Protein AF-A0A9D0IJC7-F1 (afdb_monomer_lite)

Foldseek 3Di:
DDPLLLVLQLVLLCVLCVVLVLNVCSVVLSCQLVVVVVVLVVVCVVLVVVVVVCVVDHPDDPVSVVSVVVSVVVSLQSQLVSQCVSSVHDSVVSSVSSVVSVVVSVVVCCVVPPPPPDD

Sequence (119 aa):
MTALDTLVMVWFSWSVLRLTRHTARYLQTLTALAGTGAVLGLAGLPLVQQAAQAQSGEGPTGTLVLGWLMLLVWGIAVQAHIYRHALSVRYGTGLLVAGLQTILVISLLETLFPPVTGT

Secondary structure (DSSP, 8-state):
--HHHHHHHHHHHHHHHHHTT-GGGHHHHHHHHHHHHHHHHHHHHHHHHHHHHHTTTSPPPHHHHHHHHHHHHHHHHHHHHHHHHHHT--HHHHHHHHHHHHHHHHHHHHHHS------

Radius of gyration: 16.36 Å; chains: 1; bounding box: 34×25×50 Å

pLDDT: mean 84.18, std 8.96, range [45.16, 94.88]

Structure (mmCIF, N/CA/C/O backbone):
data_AF-A0A9D0IJC7-F1
#
_entry.id   AF-A0A9D0IJC7-F1
#
loop_
_atom_site.group_PDB
_atom_site.id
_atom_site.type_symbol
_atom_site.label_atom_id
_atom_site.label_alt_id
_atom_site.label_comp_id
_atom_site.label_asym_id
_atom_site.label_entity_id
_atom_site.label_seq_id
_atom_site.pdbx_PDB_ins_code
_atom_site.Cartn_x
_atom_site.Cartn_y
_atom_site.Cartn_z
_atom_site.occupancy
_atom_site.B_iso_or_equiv
_atom_site.auth_seq_id
_atom_site.auth_comp_id
_atom_site.auth_asym_id
_atom_site.auth_atom_id
_atom_site.pdbx_PDB_model_num
ATOM 1 N N . MET A 1 1 ? 6.072 4.687 -4.589 1.00 60.09 1 MET A N 1
ATOM 2 C CA . MET A 1 1 ? 4.782 5.146 -4.033 1.00 60.09 1 MET A CA 1
ATOM 3 C C . MET A 1 1 ? 4.545 6.555 -4.512 1.00 60.09 1 MET A C 1
ATOM 5 O O . MET A 1 1 ? 5.388 7.413 -4.268 1.00 60.09 1 MET A O 1
ATOM 9 N N . THR A 1 2 ? 3.451 6.776 -5.225 1.00 77.06 2 THR A N 1
ATOM 10 C CA . THR A 1 2 ? 3.043 8.125 -5.618 1.00 77.06 2 THR A CA 1
ATOM 11 C C . THR A 1 2 ? 2.307 8.813 -4.458 1.00 77.06 2 THR A C 1
ATOM 13 O O . THR A 1 2 ? 1.882 8.166 -3.492 1.00 77.06 2 THR A O 1
ATOM 16 N N . ALA A 1 3 ? 2.158 10.140 -4.524 1.00 79.19 3 ALA A N 1
ATOM 17 C CA . ALA A 1 3 ? 1.385 10.889 -3.529 1.00 79.19 3 ALA A CA 1
ATOM 18 C C . ALA A 1 3 ? -0.084 10.423 -3.482 1.00 79.19 3 ALA A C 1
ATOM 20 O O . ALA A 1 3 ? -0.669 10.332 -2.402 1.00 79.19 3 ALA A O 1
ATOM 21 N N . LEU A 1 4 ? -0.643 10.054 -4.641 1.00 83.44 4 LEU A N 1
ATOM 22 C CA . LEU A 1 4 ? -1.996 9.517 -4.768 1.00 83.44 4 LEU A CA 1
ATOM 23 C C . LEU A 1 4 ? -2.150 8.190 -4.016 1.00 83.44 4 LEU A C 1
ATOM 25 O O . LEU A 1 4 ? -3.063 8.063 -3.203 1.00 83.44 4 LEU A O 1
ATOM 29 N N . ASP A 1 5 ? -1.222 7.246 -4.212 1.00 81.25 5 ASP A N 1
ATOM 30 C CA . ASP A 1 5 ? -1.247 5.946 -3.521 1.00 81.25 5 ASP A CA 1
ATOM 31 C C . ASP A 1 5 ? -1.268 6.121 -2.002 1.00 81.25 5 ASP A C 1
ATOM 33 O O . ASP A 1 5 ? -2.013 5.452 -1.285 1.00 81.25 5 ASP A O 1
ATOM 37 N N . THR A 1 6 ? -0.450 7.052 -1.509 1.00 83.50 6 THR A N 1
ATOM 38 C CA . THR A 1 6 ? -0.326 7.331 -0.076 1.00 83.50 6 THR A CA 1
ATOM 39 C C . THR A 1 6 ? -1.624 7.912 0.474 1.00 83.50 6 THR A C 1
ATOM 41 O O . THR A 1 6 ? -2.089 7.495 1.536 1.00 83.50 6 THR A O 1
ATOM 44 N N . LEU A 1 7 ? -2.247 8.837 -0.259 1.00 87.44 7 LEU A N 1
ATOM 45 C CA . LEU A 1 7 ? -3.499 9.467 0.149 1.00 87.44 7 LEU A CA 1
ATOM 46 C C . LEU A 1 7 ? -4.659 8.462 0.170 1.00 87.44 7 LEU A C 1
ATOM 48 O O . LEU A 1 7 ? -5.407 8.408 1.149 1.00 87.44 7 LEU A O 1
ATOM 52 N N . VAL A 1 8 ? -4.753 7.613 -0.859 1.00 86.50 8 VAL A N 1
ATOM 53 C CA . VAL A 1 8 ? -5.733 6.518 -0.916 1.00 86.50 8 VAL A CA 1
ATOM 54 C C . VAL A 1 8 ? -5.503 5.538 0.232 1.00 86.50 8 VAL A C 1
ATOM 56 O O . VAL A 1 8 ? -6.455 5.181 0.921 1.00 86.50 8 VAL A O 1
ATOM 59 N N . MET A 1 9 ? -4.254 5.151 0.507 1.00 85.06 9 MET A N 1
ATOM 60 C CA . MET A 1 9 ? -3.913 4.252 1.615 1.00 85.06 9 MET A CA 1
ATOM 61 C C . MET A 1 9 ? -4.361 4.802 2.974 1.00 85.06 9 MET A C 1
ATOM 63 O O . MET A 1 9 ? -4.966 4.066 3.761 1.00 85.06 9 MET A O 1
ATOM 67 N N . VAL A 1 10 ? -4.076 6.078 3.247 1.00 87.12 10 VAL A N 1
ATOM 68 C CA . VAL A 1 10 ? -4.447 6.768 4.493 1.00 87.12 10 VAL A CA 1
ATOM 69 C C . VAL A 1 10 ? -5.966 6.810 4.639 1.00 87.12 10 VAL A C 1
ATOM 71 O O . VAL A 1 10 ? -6.513 6.318 5.629 1.00 87.12 10 VAL A O 1
ATOM 74 N N . TRP A 1 11 ? -6.661 7.329 3.626 1.00 90.31 11 TRP A N 1
ATOM 75 C CA . TRP A 1 11 ? -8.111 7.502 3.666 1.00 90.31 11 TRP A CA 1
ATOM 76 C C . TRP A 1 11 ? -8.869 6.168 3.735 1.00 90.31 11 TRP A C 1
ATOM 78 O O . TRP A 1 11 ? -9.784 6.003 4.550 1.00 90.31 11 TRP A O 1
ATOM 88 N N . PHE A 1 12 ? -8.462 5.186 2.929 1.00 87.62 12 PHE A N 1
ATOM 89 C CA . PHE A 1 12 ? -9.090 3.869 2.887 1.00 87.62 12 PHE A CA 1
ATOM 90 C C . PHE A 1 12 ? -8.885 3.113 4.203 1.00 87.62 12 PHE A C 1
ATOM 92 O O . PHE A 1 12 ? -9.852 2.643 4.805 1.00 87.62 12 PHE A O 1
ATOM 99 N N . SER A 1 13 ? -7.648 3.064 4.712 1.00 82.31 13 SER A N 1
ATOM 100 C CA . SER A 1 13 ? -7.352 2.379 5.978 1.00 82.31 13 SER A CA 1
ATOM 101 C C . SER A 1 13 ? -8.103 3.013 7.144 1.00 82.31 13 SER A C 1
ATOM 103 O O . SER A 1 13 ? -8.649 2.293 7.981 1.00 82.31 13 SER A O 1
ATOM 105 N N . TRP A 1 14 ? -8.191 4.346 7.183 1.00 85.44 14 TRP A N 1
ATOM 106 C CA . TRP A 1 14 ? -8.957 5.051 8.210 1.00 85.44 14 TRP A CA 1
ATOM 107 C C . TRP A 1 14 ? -10.438 4.674 8.155 1.00 85.44 14 TRP A C 1
ATOM 109 O O . TRP A 1 14 ? -11.032 4.350 9.184 1.00 85.44 14 TRP A O 1
ATOM 119 N N . SER A 1 15 ? -11.015 4.643 6.952 1.00 83.75 15 SER A N 1
ATOM 120 C CA . SER A 1 15 ? -12.420 4.294 6.734 1.00 83.75 15 SER A CA 1
ATOM 121 C C . SER A 1 15 ? -12.726 2.868 7.201 1.00 83.75 15 SER A C 1
ATOM 123 O O . SER A 1 15 ? -13.646 2.658 7.993 1.00 83.75 15 SER A O 1
ATOM 125 N N . VAL A 1 16 ? -11.910 1.891 6.799 1.00 82.62 16 VAL A N 1
ATOM 126 C CA . VAL A 1 16 ? -12.103 0.476 7.161 1.00 82.62 16 VAL A CA 1
ATOM 127 C C . VAL A 1 16 ? -11.905 0.239 8.668 1.00 82.62 16 VAL A C 1
ATOM 129 O O . VAL A 1 16 ? -12.683 -0.482 9.299 1.00 82.62 16 VAL A O 1
ATOM 132 N N . LEU A 1 17 ? -10.915 0.883 9.293 1.00 79.81 17 LEU A N 1
ATOM 133 C CA . LEU A 1 17 ? -10.671 0.760 10.738 1.00 79.81 17 LEU A CA 1
ATOM 134 C C . LEU A 1 17 ? -11.736 1.471 11.582 1.00 79.81 17 LEU A C 1
ATOM 136 O O . LEU A 1 17 ? -12.093 0.988 12.659 1.00 79.81 17 LEU A O 1
ATOM 140 N N . ARG A 1 18 ? -12.286 2.589 11.093 1.00 81.50 18 ARG A N 1
ATOM 141 C CA . ARG A 1 18 ? -13.406 3.284 11.741 1.00 81.50 18 ARG A CA 1
ATOM 142 C C . ARG A 1 18 ? -14.680 2.444 11.695 1.00 81.50 18 ARG A C 1
ATOM 144 O O . ARG A 1 18 ? -15.348 2.317 12.720 1.00 81.50 18 ARG A O 1
ATOM 151 N N . LEU A 1 19 ? -14.975 1.823 10.552 1.00 77.88 19 LEU A N 1
ATOM 152 C CA . LEU A 1 19 ? -16.125 0.924 10.388 1.00 77.88 19 LEU A CA 1
ATOM 153 C C . LEU A 1 19 ? -16.017 -0.328 11.269 1.00 77.88 19 LEU A C 1
ATOM 155 O O . LEU A 1 19 ? -17.017 -0.791 11.810 1.00 77.88 19 LEU A O 1
ATOM 159 N N . THR A 1 20 ? -14.803 -0.837 11.482 1.00 77.94 20 THR A N 1
ATOM 160 C CA . THR A 1 20 ? -14.552 -1.996 12.355 1.00 77.94 20 THR A CA 1
ATOM 161 C C . THR A 1 20 ? -14.308 -1.630 13.824 1.00 77.94 20 THR A C 1
ATOM 163 O O . THR A 1 20 ? -14.075 -2.528 14.627 1.00 77.94 20 THR A O 1
ATOM 166 N N . ARG A 1 21 ? -14.381 -0.344 14.209 1.00 78.62 21 ARG A N 1
ATOM 167 C CA . ARG A 1 21 ? -14.109 0.184 15.569 1.00 78.62 21 ARG A CA 1
ATOM 168 C C . ARG A 1 21 ? -12.700 -0.105 16.121 1.00 78.62 21 ARG A C 1
ATOM 170 O O . ARG A 1 21 ? -12.481 -0.014 17.325 1.00 78.62 21 ARG A O 1
ATOM 177 N N . HIS A 1 22 ? -11.725 -0.386 15.258 1.00 78.88 22 HIS A N 1
ATOM 178 C CA . HIS A 1 22 ? -10.337 -0.695 15.635 1.00 78.88 22 HIS A CA 1
ATOM 179 C C . HIS A 1 22 ? -9.380 0.493 15.414 1.00 78.88 22 HIS A C 1
ATOM 181 O O . HIS A 1 22 ? -8.208 0.320 15.084 1.00 78.88 22 HIS A O 1
ATOM 187 N N . THR A 1 23 ? -9.850 1.726 15.618 1.00 74.75 23 THR A N 1
ATOM 188 C CA . THR A 1 23 ? -9.085 2.959 15.333 1.00 74.75 23 THR A CA 1
ATOM 189 C C . THR A 1 23 ? -7.779 3.079 16.124 1.00 74.75 23 THR A C 1
ATOM 191 O O . THR A 1 23 ? -6.827 3.674 15.626 1.00 74.75 23 THR A O 1
ATOM 194 N N . ALA A 1 24 ? -7.677 2.450 17.301 1.00 78.56 24 ALA A N 1
ATOM 195 C CA . ALA A 1 24 ? -6.442 2.395 18.092 1.00 78.56 24 ALA A CA 1
ATOM 196 C C . ALA A 1 24 ? -5.260 1.748 17.338 1.00 78.56 24 ALA A C 1
ATOM 198 O O . ALA A 1 24 ? -4.103 2.037 17.632 1.00 78.56 24 ALA A O 1
ATOM 199 N N . ARG A 1 25 ? -5.537 0.898 16.338 1.00 81.19 25 ARG A N 1
ATOM 200 C CA . ARG A 1 25 ? -4.523 0.201 15.526 1.00 81.19 25 ARG A CA 1
ATOM 201 C C . ARG A 1 25 ? -4.158 0.946 14.243 1.00 81.19 25 ARG A C 1
ATOM 203 O O . ARG A 1 25 ? -3.389 0.432 13.432 1.00 81.19 25 ARG A O 1
ATOM 210 N N . TYR A 1 26 ? -4.696 2.148 14.037 1.00 80.12 26 TYR A N 1
ATOM 211 C CA . TYR A 1 26 ? -4.512 2.903 12.800 1.00 80.12 26 TYR A CA 1
ATOM 212 C C . TYR A 1 26 ? -3.048 3.237 12.522 1.00 80.12 26 TYR A C 1
ATOM 214 O O . TYR A 1 26 ? -2.551 2.931 11.441 1.00 80.12 26 TYR A O 1
ATOM 222 N N . LEU A 1 27 ? -2.335 3.774 13.515 1.00 82.88 27 LEU A N 1
ATOM 223 C CA . LEU A 1 27 ? -0.939 4.174 13.338 1.00 82.88 27 LEU A CA 1
ATOM 224 C C . LEU A 1 27 ? -0.039 2.967 13.031 1.00 82.88 27 LEU A C 1
ATOM 226 O O . LEU A 1 27 ? 0.772 3.027 12.117 1.00 82.88 27 LEU A O 1
ATOM 230 N N . GLN A 1 28 ? -0.251 1.846 13.729 1.00 87.19 28 GLN A N 1
ATOM 231 C CA . GLN A 1 28 ? 0.449 0.582 13.479 1.00 87.19 28 GLN A CA 1
ATOM 232 C C . GLN A 1 28 ? 0.156 0.025 12.078 1.00 87.19 28 GLN A C 1
ATOM 234 O O . GLN A 1 28 ? 1.049 -0.497 11.416 1.0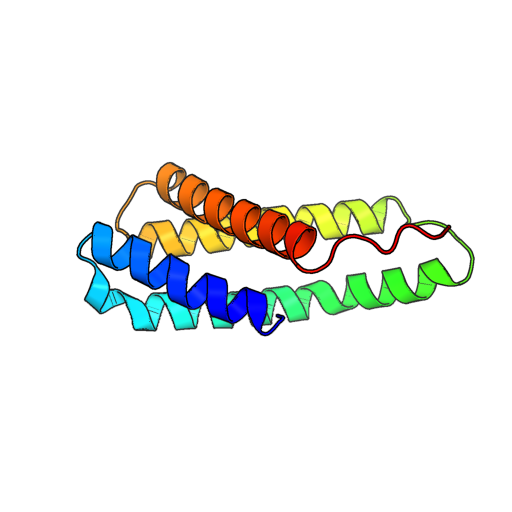0 87.19 28 GLN A O 1
ATOM 239 N N . THR A 1 29 ? -1.092 0.130 11.617 1.00 88.50 29 THR A N 1
ATOM 240 C CA . THR A 1 29 ? -1.487 -0.342 10.282 1.00 88.50 29 THR A CA 1
ATOM 241 C C . THR A 1 29 ? -0.831 0.510 9.201 1.00 88.50 29 THR A C 1
ATOM 243 O O . THR A 1 29 ? -0.271 -0.035 8.255 1.00 88.50 29 THR A O 1
ATOM 246 N N . LEU A 1 30 ? -0.831 1.836 9.360 1.00 87.56 30 LEU A N 1
ATOM 247 C CA . LEU A 1 30 ? -0.175 2.741 8.418 1.00 87.56 30 LEU A CA 1
ATOM 248 C C . LEU A 1 30 ? 1.335 2.529 8.355 1.00 87.56 30 LEU A C 1
ATOM 250 O O . LEU A 1 30 ? 1.882 2.477 7.257 1.00 87.56 30 LEU A O 1
ATOM 254 N N . THR A 1 31 ? 2.014 2.394 9.496 1.00 88.50 31 THR A N 1
ATOM 255 C CA . THR A 1 31 ? 3.466 2.164 9.503 1.00 88.50 31 THR A CA 1
ATOM 256 C C . THR A 1 31 ? 3.819 0.800 8.924 1.00 88.50 31 THR A C 1
ATOM 258 O O . THR A 1 31 ? 4.793 0.699 8.182 1.00 88.50 31 THR A O 1
ATOM 261 N N . ALA A 1 32 ? 3.007 -0.232 9.174 1.00 90.19 32 ALA A N 1
ATOM 262 C CA . ALA A 1 32 ? 3.176 -1.539 8.547 1.00 90.19 32 ALA A CA 1
ATOM 263 C C . ALA A 1 32 ? 2.983 -1.474 7.023 1.00 90.19 32 ALA A C 1
ATOM 265 O O . ALA A 1 32 ? 3.806 -2.011 6.283 1.00 90.19 32 ALA A O 1
ATOM 266 N N . LEU A 1 33 ? 1.938 -0.795 6.539 1.00 88.94 33 LEU A N 1
ATOM 267 C CA . LEU A 1 33 ? 1.681 -0.638 5.102 1.00 88.94 33 LEU A CA 1
ATOM 268 C C . LEU A 1 33 ? 2.770 0.194 4.414 1.00 88.94 33 LEU A C 1
ATOM 270 O O . LEU A 1 33 ? 3.277 -0.212 3.373 1.00 88.94 33 LEU A O 1
ATOM 274 N N . ALA A 1 34 ? 3.179 1.315 5.010 1.00 88.25 34 ALA A N 1
ATOM 275 C CA . ALA A 1 34 ? 4.249 2.153 4.474 1.00 88.25 34 ALA A CA 1
ATOM 276 C C . ALA A 1 34 ? 5.602 1.422 4.480 1.00 88.25 34 ALA A C 1
ATOM 278 O O . ALA A 1 34 ? 6.312 1.425 3.477 1.00 88.25 34 ALA A O 1
ATOM 279 N N . GLY A 1 35 ? 5.942 0.751 5.586 1.00 90.00 35 GLY A N 1
ATOM 280 C CA . GLY A 1 35 ? 7.190 0.001 5.721 1.00 90.00 35 GLY A CA 1
ATOM 281 C C . GLY A 1 35 ? 7.271 -1.175 4.749 1.00 90.00 35 GLY A C 1
ATOM 282 O O . GLY A 1 35 ? 8.272 -1.335 4.055 1.00 90.00 35 GLY A O 1
ATOM 283 N N . THR A 1 36 ? 6.202 -1.966 4.632 1.00 92.69 36 THR A N 1
ATOM 284 C CA . THR A 1 36 ? 6.158 -3.075 3.664 1.00 92.69 36 THR A CA 1
ATOM 285 C C . THR A 1 36 ? 6.118 -2.582 2.224 1.00 92.69 36 THR A C 1
ATOM 287 O O . THR A 1 36 ? 6.804 -3.156 1.383 1.00 92.69 36 THR A O 1
ATOM 290 N N . GLY A 1 37 ? 5.414 -1.484 1.939 1.00 87.56 37 GLY A N 1
ATOM 291 C CA . GLY A 1 37 ? 5.439 -0.828 0.632 1.00 87.56 37 GLY A CA 1
ATOM 292 C C . GLY A 1 37 ? 6.843 -0.367 0.231 1.00 87.56 37 GLY A C 1
ATOM 293 O O . GLY A 1 37 ? 7.252 -0.578 -0.910 1.00 87.56 37 GLY A O 1
ATOM 294 N N . ALA A 1 38 ? 7.615 0.193 1.166 1.00 90.75 38 ALA A N 1
ATOM 295 C CA . ALA A 1 38 ? 9.010 0.559 0.927 1.00 90.75 38 ALA A CA 1
ATOM 296 C C . ALA A 1 38 ? 9.888 -0.674 0.651 1.00 90.75 38 ALA A C 1
ATOM 298 O O . ALA A 1 38 ? 10.642 -0.678 -0.320 1.00 90.75 38 ALA A O 1
ATOM 299 N N . VAL A 1 39 ? 9.751 -1.741 1.447 1.00 92.69 39 VAL A N 1
ATOM 300 C CA . VAL A 1 39 ? 10.493 -3.001 1.250 1.00 92.69 39 VAL A CA 1
ATOM 301 C C . VAL A 1 39 ? 10.163 -3.645 -0.098 1.00 92.69 39 VAL A C 1
ATOM 303 O O . VAL A 1 39 ? 11.073 -4.041 -0.821 1.00 92.69 39 VAL A O 1
ATOM 306 N N . LEU A 1 40 ? 8.883 -3.710 -0.471 1.00 90.06 40 LEU A N 1
ATOM 307 C CA . LEU A 1 40 ? 8.446 -4.227 -1.771 1.00 90.06 40 LEU A CA 1
ATOM 308 C C . LEU A 1 40 ? 8.944 -3.349 -2.924 1.00 90.06 40 LEU A C 1
ATOM 310 O O . LEU A 1 40 ? 9.359 -3.871 -3.955 1.00 90.06 40 LEU A O 1
ATOM 314 N N . GLY A 1 41 ? 8.964 -2.027 -2.738 1.00 88.25 41 GLY A N 1
ATOM 315 C CA . GLY A 1 41 ? 9.548 -1.094 -3.700 1.00 88.25 41 GLY A CA 1
ATOM 316 C C . GLY A 1 41 ? 11.040 -1.347 -3.920 1.00 88.25 41 GLY A C 1
ATOM 317 O O . GLY A 1 41 ? 11.486 -1.406 -5.064 1.00 88.25 41 GLY A O 1
ATOM 318 N N . LEU A 1 42 ? 11.798 -1.571 -2.843 1.00 92.06 42 LEU A N 1
ATOM 319 C CA . LEU A 1 42 ? 13.212 -1.950 -2.925 1.00 92.06 42 LEU A CA 1
ATOM 320 C C . LEU A 1 42 ? 13.397 -3.314 -3.602 1.00 92.06 42 LEU A C 1
ATOM 322 O O . LEU A 1 42 ? 14.264 -3.453 -4.462 1.00 92.06 42 LEU A O 1
ATOM 326 N N . ALA A 1 43 ? 12.553 -4.296 -3.278 1.00 90.75 43 ALA A N 1
ATOM 327 C CA . ALA A 1 43 ? 12.556 -5.606 -3.929 1.00 90.75 43 ALA A CA 1
ATOM 328 C C . ALA A 1 43 ? 12.209 -5.530 -5.430 1.00 90.75 43 ALA A C 1
ATOM 330 O O . ALA A 1 43 ? 12.627 -6.392 -6.201 1.00 90.75 43 ALA A O 1
ATOM 331 N N . GLY A 1 44 ? 11.480 -4.493 -5.854 1.00 89.81 44 GLY A N 1
ATOM 332 C CA . GLY A 1 44 ? 11.145 -4.219 -7.252 1.00 89.81 44 GLY A CA 1
ATOM 333 C C . GLY A 1 44 ? 12.240 -3.526 -8.064 1.00 89.81 44 GLY A C 1
ATOM 334 O O . GLY A 1 44 ? 12.200 -3.592 -9.291 1.00 89.81 44 GLY A O 1
ATOM 335 N N . LEU A 1 45 ? 13.245 -2.910 -7.429 1.00 91.62 45 LEU A N 1
ATOM 336 C CA . LEU A 1 45 ? 14.355 -2.241 -8.127 1.00 91.62 45 LEU A CA 1
ATOM 337 C C . LEU A 1 45 ? 15.051 -3.093 -9.205 1.00 91.62 45 LEU A C 1
ATOM 339 O O . LEU A 1 45 ? 15.221 -2.575 -10.311 1.00 91.62 45 LEU A O 1
ATOM 343 N N . PRO A 1 46 ? 15.428 -4.367 -8.965 1.00 88.94 46 PRO A N 1
ATOM 344 C CA . PRO A 1 46 ? 16.065 -5.176 -10.003 1.00 88.94 46 PRO A CA 1
ATOM 345 C C . PRO A 1 46 ? 15.159 -5.380 -11.224 1.00 88.94 46 PRO A C 1
ATOM 347 O O . PRO A 1 46 ? 15.642 -5.349 -12.354 1.00 88.94 46 PRO A O 1
ATOM 350 N N . LEU A 1 47 ? 13.843 -5.520 -11.027 1.00 89.62 47 LEU A N 1
ATOM 351 C CA . LEU A 1 47 ? 12.890 -5.648 -12.135 1.00 89.62 47 LEU A CA 1
ATOM 352 C C . LEU A 1 47 ? 12.767 -4.343 -12.923 1.00 89.62 47 LEU A C 1
ATOM 354 O O . LEU A 1 47 ? 12.690 -4.375 -14.147 1.00 89.62 47 LEU A O 1
ATOM 358 N N . VAL A 1 48 ? 12.791 -3.192 -12.246 1.00 89.38 48 VAL A N 1
ATOM 359 C CA . VAL A 1 48 ? 12.799 -1.880 -12.913 1.00 89.38 48 VAL A CA 1
ATOM 360 C C . VAL A 1 48 ? 14.070 -1.703 -13.748 1.00 89.38 48 VAL A C 1
ATOM 362 O O . VAL A 1 48 ? 13.993 -1.236 -14.882 1.00 89.38 48 VAL A O 1
ATOM 365 N N . GLN A 1 49 ? 15.230 -2.121 -13.233 1.00 88.31 49 GLN A N 1
ATOM 366 C CA . GLN A 1 49 ? 16.492 -2.079 -13.979 1.00 88.31 49 GLN A CA 1
ATOM 367 C C . GLN A 1 49 ? 16.454 -2.980 -15.220 1.00 88.31 49 GLN A C 1
ATOM 369 O O . GLN A 1 49 ? 16.826 -2.539 -16.306 1.00 88.31 49 GLN A O 1
ATOM 374 N N . GLN A 1 50 ? 15.945 -4.208 -15.086 1.00 86.44 50 GLN A N 1
ATOM 375 C CA . GLN A 1 50 ? 15.757 -5.118 -16.221 1.00 86.44 50 GLN A CA 1
ATOM 376 C C . GLN A 1 50 ? 14.766 -4.557 -17.252 1.00 86.44 50 GLN A C 1
ATO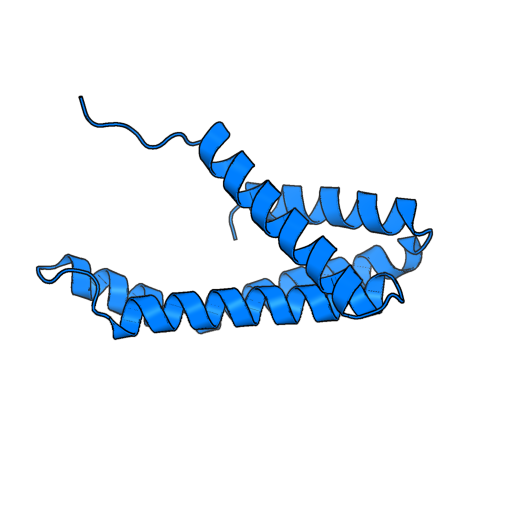M 378 O O . GLN A 1 50 ? 15.023 -4.623 -18.452 1.00 86.44 50 GLN A O 1
ATOM 383 N N . ALA A 1 51 ? 13.667 -3.946 -16.800 1.00 85.44 51 ALA A N 1
ATOM 384 C CA . ALA A 1 51 ? 12.688 -3.303 -17.675 1.00 85.44 51 ALA A CA 1
ATOM 385 C C . ALA A 1 51 ? 13.273 -2.108 -18.443 1.00 85.44 51 ALA A C 1
ATOM 387 O O . ALA A 1 51 ? 12.930 -1.896 -19.606 1.00 85.44 51 ALA A O 1
ATOM 388 N N . ALA A 1 52 ? 14.151 -1.322 -17.815 1.00 84.56 52 ALA A N 1
ATOM 389 C CA . ALA A 1 52 ? 14.844 -0.216 -18.473 1.00 84.56 52 ALA A CA 1
ATOM 390 C C . ALA A 1 52 ? 15.815 -0.714 -19.556 1.00 84.56 52 ALA A C 1
ATOM 392 O O . ALA A 1 52 ? 15.908 -0.109 -20.620 1.00 84.56 52 ALA A O 1
ATOM 393 N N . GLN A 1 53 ? 16.496 -1.840 -19.319 1.00 82.12 53 GLN A N 1
ATOM 394 C CA . GLN A 1 53 ? 17.388 -2.445 -20.311 1.00 82.12 53 GLN A CA 1
ATOM 395 C C . GLN A 1 53 ? 16.620 -3.049 -21.496 1.00 82.12 53 GLN A C 1
ATOM 397 O O . GLN A 1 53 ? 17.004 -2.811 -22.639 1.00 82.12 53 GLN A O 1
ATOM 402 N N . ALA A 1 54 ? 15.504 -3.744 -21.245 1.00 76.00 54 ALA A N 1
ATOM 403 C CA . ALA A 1 54 ? 14.673 -4.354 -22.290 1.00 76.00 54 ALA A CA 1
ATOM 404 C C . ALA A 1 54 ? 14.123 -3.321 -23.296 1.00 76.00 54 ALA A C 1
ATOM 406 O O . ALA A 1 54 ? 14.160 -3.538 -24.505 1.00 76.00 54 ALA A O 1
ATOM 407 N N . GLN A 1 55 ? 13.729 -2.131 -22.828 1.00 65.50 55 GLN A N 1
ATOM 408 C CA . GLN A 1 55 ? 13.239 -1.040 -23.689 1.00 65.50 55 GLN A CA 1
ATOM 409 C C . GLN A 1 55 ? 14.233 -0.584 -24.780 1.00 65.50 55 GLN A C 1
ATOM 411 O O . GLN A 1 55 ? 13.833 0.125 -25.700 1.00 65.50 55 GLN A O 1
ATOM 416 N N . SER A 1 56 ? 15.500 -1.011 -24.721 1.00 65.75 56 SER A N 1
ATOM 417 C CA . SER A 1 56 ? 16.544 -0.668 -25.696 1.00 65.75 56 SER A CA 1
ATOM 418 C C . SER A 1 56 ? 16.516 -1.511 -26.985 1.00 65.75 56 SER A C 1
ATOM 420 O O . SER A 1 56 ? 17.364 -1.297 -27.849 1.00 65.75 56 SER A O 1
ATOM 422 N N . GLY A 1 57 ? 15.568 -2.445 -27.154 1.00 57.22 57 GLY A N 1
ATOM 423 C CA . GLY A 1 57 ? 15.369 -3.125 -28.446 1.00 57.22 57 GLY A CA 1
ATOM 424 C C . GLY A 1 57 ? 14.644 -4.473 -28.424 1.00 57.22 57 GLY A C 1
ATOM 425 O O . GLY A 1 57 ? 14.259 -4.957 -29.485 1.00 57.22 57 GLY A O 1
ATOM 426 N N . GLU A 1 58 ? 14.407 -5.072 -27.256 1.00 60.84 58 GLU A N 1
ATOM 427 C CA . GLU A 1 58 ? 13.731 -6.369 -27.128 1.00 60.84 58 GLU A CA 1
ATOM 428 C C . GLU A 1 58 ? 12.505 -6.212 -26.217 1.00 60.84 58 GLU A C 1
ATOM 430 O O . GLU A 1 58 ? 12.592 -5.677 -25.115 1.00 60.84 58 GLU A O 1
ATOM 435 N N . GLY A 1 59 ? 11.324 -6.641 -26.675 1.00 61.91 59 GLY A N 1
ATOM 436 C CA . GLY A 1 59 ? 10.097 -6.560 -25.873 1.00 61.91 59 GLY A CA 1
ATOM 437 C C . GLY A 1 59 ? 10.233 -7.238 -24.494 1.00 61.91 59 GLY A C 1
ATOM 438 O O . GLY A 1 59 ? 11.162 -8.019 -24.275 1.00 61.91 59 GLY A O 1
ATOM 439 N N . PRO A 1 60 ? 9.310 -6.978 -23.546 1.00 65.62 60 PRO A N 1
ATOM 440 C CA . PRO A 1 60 ? 9.407 -7.504 -22.186 1.00 65.62 60 PRO A CA 1
ATOM 441 C C . PRO A 1 60 ? 9.618 -9.023 -22.179 1.00 65.62 60 PRO A C 1
ATOM 443 O O . PRO A 1 60 ? 8.790 -9.779 -22.686 1.00 65.62 60 PRO A O 1
ATOM 446 N N . THR A 1 61 ? 10.721 -9.483 -21.590 1.00 79.44 61 THR A N 1
ATOM 447 C CA . THR A 1 61 ? 11.022 -10.915 -21.488 1.00 79.44 61 THR A CA 1
ATOM 448 C C . THR A 1 61 ? 9.982 -11.597 -20.592 1.00 79.44 61 THR A C 1
ATOM 450 O O . THR A 1 61 ? 9.557 -11.021 -19.588 1.00 79.44 61 THR A O 1
ATOM 453 N N . GLY A 1 62 ? 9.601 -12.847 -20.883 1.00 84.19 62 GLY A N 1
ATOM 454 C CA . GLY A 1 62 ? 8.623 -13.588 -20.064 1.00 84.19 62 GLY A CA 1
ATOM 455 C C . GLY A 1 62 ? 8.983 -13.629 -18.569 1.00 84.19 62 GLY A C 1
ATOM 456 O O . GLY A 1 62 ? 8.113 -13.507 -17.710 1.00 84.19 62 GLY A O 1
ATOM 457 N N . THR A 1 63 ? 10.279 -13.684 -18.250 1.00 85.81 63 THR A N 1
ATOM 458 C CA . THR A 1 63 ? 10.808 -13.616 -16.879 1.00 85.81 63 THR A CA 1
ATOM 459 C C . THR A 1 63 ? 10.464 -12.306 -16.164 1.00 85.81 63 THR A C 1
ATOM 461 O O . THR A 1 63 ? 10.134 -12.328 -14.980 1.00 85.81 63 THR A O 1
ATOM 464 N N . LEU A 1 64 ? 10.496 -11.171 -16.869 1.00 88.06 64 LEU A N 1
ATOM 465 C CA . LEU A 1 64 ? 10.183 -9.857 -16.303 1.00 88.06 64 LEU A CA 1
ATOM 466 C C . LEU A 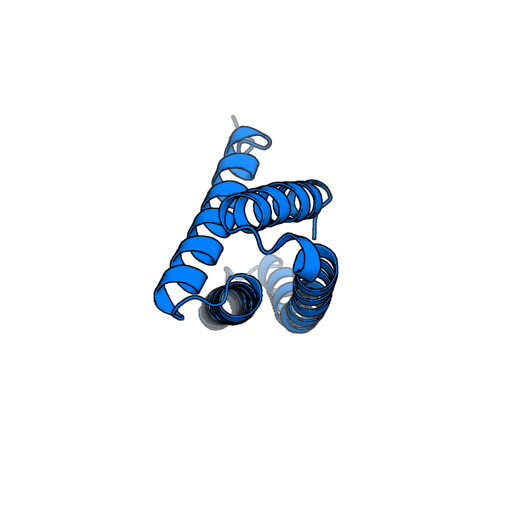1 64 ? 8.698 -9.757 -15.932 1.00 88.06 64 LEU A C 1
ATOM 468 O O . LEU A 1 64 ? 8.360 -9.283 -14.848 1.00 88.06 64 LEU A O 1
ATOM 472 N N . VAL A 1 65 ? 7.817 -10.260 -16.802 1.00 88.69 65 VAL A N 1
ATOM 473 C CA . VAL A 1 65 ? 6.369 -10.316 -16.544 1.00 88.69 65 VAL A CA 1
ATOM 474 C C . VAL A 1 65 ? 6.068 -11.210 -15.341 1.00 88.69 65 VAL A C 1
ATOM 476 O O . VAL A 1 65 ? 5.327 -10.809 -14.444 1.00 88.69 65 VAL A O 1
ATOM 479 N N . LEU A 1 66 ? 6.683 -12.395 -15.276 1.00 91.69 66 LEU A N 1
ATOM 480 C CA . LEU A 1 66 ? 6.533 -13.305 -14.137 1.00 91.69 66 LEU A CA 1
ATOM 481 C C . LEU A 1 66 ? 7.047 -12.686 -12.830 1.00 91.69 66 LEU A C 1
ATOM 483 O O . LEU A 1 66 ? 6.403 -12.839 -11.794 1.00 91.69 66 LEU A O 1
ATOM 487 N N . GLY A 1 67 ? 8.164 -11.953 -12.875 1.00 92.25 67 GLY A N 1
ATOM 488 C CA . GLY A 1 67 ? 8.693 -11.220 -11.724 1.00 92.25 67 GLY A CA 1
ATOM 489 C C . GLY A 1 67 ? 7.715 -10.163 -11.205 1.00 92.25 67 GLY A C 1
ATOM 490 O O . GLY A 1 67 ? 7.444 -10.109 -10.004 1.00 92.25 67 GLY A O 1
ATOM 491 N N . TRP A 1 68 ? 7.121 -9.373 -12.104 1.00 90.50 68 TRP A N 1
ATOM 492 C CA . TRP A 1 68 ? 6.096 -8.390 -11.744 1.00 90.50 68 TRP A CA 1
ATOM 493 C C . TRP A 1 68 ? 4.837 -9.038 -11.160 1.00 90.50 68 TRP A C 1
ATOM 495 O O . TRP A 1 68 ? 4.336 -8.570 -10.137 1.00 90.50 68 TRP A O 1
ATOM 505 N N . LEU A 1 69 ? 4.355 -10.136 -11.752 1.00 91.75 69 LEU A N 1
ATOM 506 C CA . LEU A 1 69 ? 3.214 -10.894 -11.225 1.00 91.75 69 LEU A CA 1
ATOM 507 C C . LEU A 1 69 ? 3.507 -11.476 -9.838 1.00 91.75 69 LEU A C 1
ATOM 509 O O . LEU A 1 69 ? 2.661 -11.398 -8.949 1.00 91.75 69 LEU A O 1
ATOM 513 N N . MET A 1 70 ? 4.708 -12.017 -9.627 1.00 94.62 70 MET A N 1
ATOM 514 C CA . MET A 1 70 ? 5.132 -12.525 -8.323 1.00 94.62 70 MET A CA 1
ATOM 515 C C . MET A 1 70 ? 5.138 -11.410 -7.271 1.00 94.62 70 MET A C 1
ATOM 517 O O . MET A 1 70 ? 4.590 -11.600 -6.184 1.00 94.62 70 MET A O 1
ATOM 521 N N . LEU A 1 71 ? 5.699 -10.235 -7.586 1.00 92.19 71 LEU A N 1
ATOM 522 C CA . LEU A 1 71 ? 5.678 -9.088 -6.671 1.00 92.19 71 LEU A CA 1
ATOM 523 C C . LEU A 1 71 ? 4.262 -8.585 -6.392 1.00 92.19 71 LEU A C 1
ATOM 525 O O . LEU A 1 71 ? 3.965 -8.242 -5.250 1.00 92.19 71 LEU A O 1
ATOM 529 N N . LEU A 1 72 ? 3.388 -8.567 -7.400 1.00 90.25 72 LEU A N 1
ATOM 530 C CA . LEU A 1 72 ? 1.983 -8.194 -7.238 1.00 90.25 72 LEU A CA 1
ATOM 531 C C . LEU A 1 72 ? 1.283 -9.138 -6.250 1.00 90.25 72 LEU A C 1
ATOM 533 O O . LEU A 1 72 ? 0.689 -8.688 -5.269 1.00 90.25 72 LEU A O 1
ATOM 537 N N . VAL A 1 73 ? 1.387 -10.450 -6.482 1.00 92.38 73 VAL A N 1
ATOM 538 C CA . VAL A 1 73 ? 0.773 -11.473 -5.623 1.00 92.38 73 VAL A CA 1
ATOM 539 C C . VAL A 1 73 ? 1.341 -11.397 -4.210 1.00 92.38 73 VAL A C 1
ATOM 541 O O . VAL A 1 73 ? 0.582 -11.410 -3.238 1.00 92.38 73 VAL A O 1
ATOM 544 N N . TRP A 1 74 ? 2.662 -11.268 -4.079 1.00 94.88 74 TRP A N 1
ATOM 545 C CA . TRP A 1 74 ? 3.312 -11.143 -2.780 1.00 94.88 74 TRP A CA 1
ATOM 546 C C . TRP A 1 74 ? 2.874 -9.872 -2.043 1.00 94.88 74 TRP A C 1
ATOM 548 O O . TRP A 1 74 ? 2.546 -9.937 -0.857 1.00 94.88 74 TRP A O 1
ATOM 558 N N . GLY A 1 75 ? 2.774 -8.741 -2.744 1.00 91.81 75 GLY A N 1
ATOM 559 C CA . GLY A 1 75 ? 2.313 -7.473 -2.184 1.00 91.81 75 GLY A CA 1
ATOM 560 C C . GLY A 1 75 ? 0.877 -7.539 -1.667 1.00 91.81 75 GLY A C 1
ATOM 561 O O . GLY A 1 75 ? 0.620 -7.173 -0.516 1.00 91.81 75 GLY A O 1
ATOM 562 N N . ILE A 1 76 ? -0.045 -8.090 -2.463 1.00 89.94 76 ILE A N 1
ATOM 563 C CA . ILE A 1 76 ? -1.441 -8.297 -2.048 1.00 89.94 76 ILE A CA 1
ATOM 564 C C . ILE A 1 76 ? -1.505 -9.249 -0.847 1.00 89.94 76 ILE A C 1
ATOM 566 O O . ILE A 1 76 ? -2.233 -8.985 0.111 1.00 89.94 76 ILE A O 1
ATOM 570 N N . ALA A 1 77 ? -0.718 -10.329 -0.849 1.00 92.06 77 ALA A N 1
ATOM 571 C CA . ALA A 1 77 ? -0.691 -11.289 0.251 1.00 92.06 77 ALA A CA 1
ATOM 572 C C . ALA A 1 77 ? -0.191 -10.668 1.568 1.00 92.06 77 ALA A C 1
ATOM 574 O O . ALA A 1 77 ? -0.776 -10.929 2.626 1.00 92.06 77 ALA A O 1
ATOM 575 N N . VAL A 1 78 ? 0.851 -9.830 1.513 1.00 92.88 78 VAL A N 1
ATOM 576 C CA . VAL A 1 78 ? 1.379 -9.085 2.669 1.00 92.88 78 VAL A CA 1
ATOM 577 C C . VAL A 1 78 ? 0.342 -8.085 3.179 1.00 92.88 78 VAL A C 1
ATOM 579 O O . VAL A 1 78 ? 0.049 -8.060 4.376 1.00 92.88 78 VAL A O 1
ATOM 582 N N . GLN A 1 79 ? -0.280 -7.317 2.286 1.00 89.81 79 GLN A N 1
ATOM 583 C CA . GLN A 1 79 ? -1.314 -6.349 2.651 1.00 89.81 79 GLN A CA 1
ATOM 584 C C . GLN A 1 79 ? -2.543 -7.031 3.274 1.00 89.81 79 GLN A C 1
ATOM 586 O O . GLN A 1 79 ? -3.043 -6.589 4.311 1.00 89.81 79 GLN A O 1
ATOM 591 N N . ALA A 1 80 ? -2.974 -8.167 2.723 1.00 90.81 80 ALA A N 1
ATOM 592 C CA . ALA A 1 80 ? -4.031 -8.998 3.291 1.00 90.81 80 ALA A CA 1
ATOM 593 C C . ALA A 1 80 ? -3.683 -9.484 4.704 1.00 90.81 80 ALA A C 1
ATOM 595 O O . ALA A 1 80 ? -4.531 -9.482 5.602 1.00 90.81 80 ALA A O 1
ATOM 596 N N . HIS A 1 81 ? -2.424 -9.871 4.926 1.00 90.00 81 HIS A N 1
ATOM 597 C CA . HIS A 1 81 ? -1.935 -10.288 6.234 1.00 90.00 81 HIS A CA 1
ATOM 598 C C . HIS A 1 81 ? -1.930 -9.131 7.244 1.00 90.00 81 HIS A C 1
ATOM 600 O O . HIS A 1 81 ? -2.305 -9.335 8.401 1.00 90.00 81 HIS A O 1
ATOM 606 N N . ILE A 1 82 ? -1.578 -7.916 6.817 1.00 90.94 82 ILE A N 1
ATOM 607 C CA . ILE A 1 82 ? -1.657 -6.710 7.653 1.00 90.94 82 ILE A CA 1
ATOM 608 C C . ILE A 1 82 ? -3.116 -6.417 8.015 1.00 90.94 82 ILE A C 1
ATOM 610 O O . ILE A 1 82 ? -3.438 -6.317 9.200 1.00 90.94 82 ILE A O 1
ATOM 614 N N . TYR A 1 83 ? -4.020 -6.365 7.031 1.00 86.56 83 TYR A N 1
ATOM 615 C CA . TYR A 1 83 ? -5.437 -6.088 7.282 1.00 86.56 83 TYR A CA 1
ATOM 616 C C . TYR A 1 83 ? -6.111 -7.153 8.145 1.00 86.56 83 TYR A C 1
ATOM 618 O O . TYR A 1 83 ? -6.919 -6.813 9.010 1.00 86.56 83 TYR A O 1
ATOM 626 N N . ARG A 1 84 ? -5.734 -8.427 7.992 1.00 88.50 84 ARG A N 1
ATOM 627 C CA . ARG A 1 84 ? -6.173 -9.510 8.882 1.00 88.50 84 ARG A CA 1
ATOM 628 C C . ARG A 1 84 ? -5.910 -9.161 10.352 1.00 88.50 84 ARG A C 1
ATOM 630 O O . ARG A 1 84 ? -6.812 -9.282 11.177 1.00 88.50 84 ARG A O 1
ATOM 637 N N . HIS A 1 85 ? -4.694 -8.723 10.678 1.00 87.38 85 HIS A N 1
ATOM 638 C CA . HIS A 1 85 ? -4.308 -8.380 12.051 1.00 87.38 85 HIS A CA 1
ATOM 639 C C . HIS A 1 85 ? -4.894 -7.043 12.511 1.00 87.38 85 HIS A C 1
ATOM 641 O O . HIS A 1 85 ? -5.345 -6.926 13.654 1.00 87.38 85 HIS A O 1
ATOM 647 N N . ALA A 1 86 ? -4.930 -6.053 11.621 1.00 86.12 86 ALA A N 1
ATOM 648 C CA . ALA A 1 86 ? -5.472 -4.731 11.906 1.00 86.12 86 ALA A CA 1
ATOM 649 C C . ALA A 1 86 ? -6.963 -4.794 12.263 1.00 86.12 86 ALA A C 1
ATOM 651 O O . ALA A 1 86 ? -7.390 -4.183 13.240 1.00 86.12 86 ALA A O 1
ATOM 652 N N . LEU A 1 87 ? -7.729 -5.591 11.515 1.00 83.62 87 LEU A N 1
ATOM 653 C CA . LEU A 1 87 ? -9.182 -5.707 11.650 1.00 83.62 87 LEU A CA 1
ATOM 654 C C . LEU A 1 87 ? -9.613 -6.894 12.521 1.00 83.62 87 LEU A C 1
ATOM 656 O O . LEU A 1 87 ? -10.802 -7.056 12.775 1.00 83.62 87 LEU A O 1
ATOM 660 N N . SER A 1 88 ? -8.676 -7.731 12.983 1.00 85.50 88 SER A N 1
ATOM 661 C CA . SER A 1 88 ? -8.948 -8.977 13.727 1.00 85.50 88 SER A CA 1
ATOM 662 C C . SER A 1 88 ? -9.894 -9.953 13.002 1.00 85.50 88 SER A C 1
ATOM 664 O O . SER A 1 88 ? -10.668 -10.680 13.620 1.00 85.50 88 SER A O 1
ATOM 666 N N . VAL A 1 89 ? -9.826 -9.980 11.670 1.00 86.00 89 VAL A N 1
ATOM 667 C CA . VAL A 1 89 ? -10.697 -10.786 10.796 1.00 86.00 89 VAL A CA 1
ATOM 668 C C . VAL A 1 89 ? -9.993 -12.041 10.272 1.00 86.00 89 VAL A C 1
ATOM 670 O O . VAL A 1 89 ? -8.801 -12.258 10.485 1.00 86.00 89 VAL A O 1
ATOM 673 N N . ARG A 1 90 ? -10.728 -12.892 9.545 1.00 88.62 90 ARG A N 1
ATOM 674 C CA . ARG A 1 90 ? -10.150 -14.019 8.796 1.00 88.62 90 ARG A CA 1
ATOM 675 C C . ARG A 1 90 ? -9.304 -13.510 7.623 1.00 88.62 90 ARG A C 1
ATOM 677 O O . ARG A 1 90 ? -9.570 -12.442 7.078 1.00 88.62 90 ARG A O 1
ATOM 684 N N . TYR A 1 91 ? -8.324 -14.307 7.191 1.00 83.75 91 TYR A N 1
ATOM 685 C CA . TYR A 1 91 ? -7.435 -13.943 6.077 1.00 83.75 91 TYR A CA 1
ATOM 686 C C . TYR A 1 91 ? -8.207 -13.587 4.799 1.00 83.75 91 TYR A C 1
ATOM 688 O O . TYR A 1 91 ? -7.879 -12.598 4.160 1.00 83.75 91 TYR A O 1
ATOM 696 N N . GLY A 1 92 ? -9.288 -14.316 4.488 1.00 84.69 92 GLY A N 1
ATOM 697 C CA . GLY A 1 92 ? -10.137 -14.020 3.329 1.00 84.69 92 GLY A CA 1
ATOM 698 C C . GLY A 1 92 ? -10.729 -12.606 3.346 1.00 84.69 92 GLY A C 1
ATOM 699 O O . GLY A 1 92 ? -10.719 -11.932 2.325 1.00 84.69 92 GLY A O 1
ATOM 700 N N . THR A 1 93 ? -11.164 -12.100 4.504 1.00 84.44 93 THR A N 1
ATOM 701 C CA . THR A 1 93 ? -11.655 -10.717 4.618 1.00 84.44 93 THR A CA 1
ATOM 702 C C . THR A 1 93 ? -10.518 -9.709 4.459 1.00 84.44 93 THR A C 1
ATOM 704 O O . THR A 1 93 ? -10.689 -8.710 3.772 1.00 84.44 93 THR A O 1
ATOM 707 N N . GLY A 1 94 ? -9.342 -9.987 5.034 1.00 85.75 94 GLY A N 1
ATOM 708 C CA . GLY A 1 94 ? -8.149 -9.161 4.819 1.00 85.75 94 GLY A CA 1
ATOM 709 C C . GLY A 1 94 ? -7.737 -9.103 3.344 1.00 85.75 94 GLY A C 1
ATOM 710 O O . GLY A 1 94 ? -7.387 -8.036 2.848 1.00 85.75 94 GLY A O 1
ATOM 711 N N . LEU A 1 95 ? -7.855 -10.226 2.631 1.00 90.00 95 LEU A N 1
ATOM 712 C CA . LEU A 1 95 ? -7.585 -10.329 1.199 1.00 90.00 95 LEU A CA 1
ATOM 713 C C . LEU A 1 95 ? -8.591 -9.537 0.363 1.00 90.00 95 LEU A C 1
ATOM 715 O O . LEU A 1 95 ? -8.181 -8.817 -0.539 1.00 90.00 95 LEU A O 1
ATOM 719 N N . LEU A 1 96 ? -9.885 -9.614 0.688 1.00 90.19 96 LEU A N 1
ATOM 720 C CA . LEU A 1 96 ? -10.913 -8.804 0.027 1.00 90.19 96 LEU A CA 1
ATOM 721 C C . LEU A 1 96 ? -10.661 -7.306 0.218 1.00 90.19 96 LEU A C 1
ATOM 723 O O . LEU A 1 96 ? -10.778 -6.544 -0.734 1.00 90.19 96 LEU A O 1
ATOM 727 N N . VAL A 1 97 ? -10.277 -6.886 1.426 1.00 88.75 97 VAL A N 1
ATOM 728 C CA . VAL A 1 97 ? -9.954 -5.481 1.719 1.00 88.75 97 VAL A CA 1
ATOM 729 C C . VAL A 1 97 ? -8.722 -5.022 0.934 1.00 88.75 97 VAL A C 1
ATOM 731 O O . VAL A 1 97 ? -8.765 -3.959 0.320 1.00 88.75 97 VAL A O 1
ATOM 734 N N . ALA A 1 98 ? -7.657 -5.829 0.900 1.00 89.56 98 ALA A N 1
ATOM 735 C CA . ALA A 1 98 ? -6.452 -5.535 0.120 1.00 89.56 98 ALA A CA 1
ATOM 736 C C . ALA A 1 98 ? -6.744 -5.465 -1.391 1.00 89.56 98 ALA A C 1
ATOM 738 O O . ALA A 1 98 ? -6.325 -4.534 -2.079 1.00 89.56 98 ALA A O 1
ATOM 739 N N . GLY A 1 99 ? -7.523 -6.419 -1.906 1.00 89.56 99 GLY A N 1
ATOM 740 C CA . GLY A 1 99 ? -7.957 -6.434 -3.301 1.00 89.56 99 GLY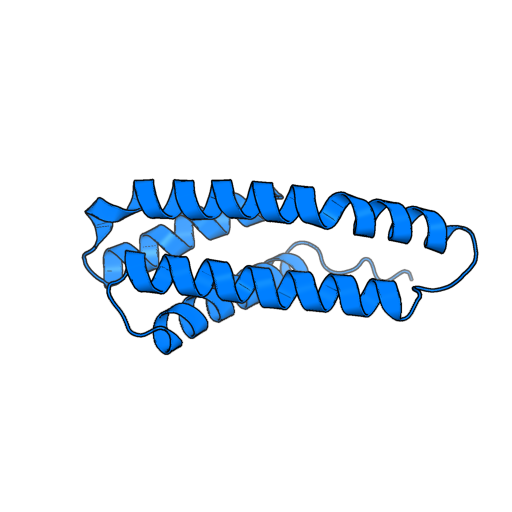 A CA 1
ATOM 741 C C . GLY A 1 99 ? -8.800 -5.209 -3.653 1.00 89.56 99 GLY A C 1
ATOM 742 O O . GLY A 1 99 ? -8.543 -4.563 -4.664 1.00 89.56 99 GLY A O 1
ATOM 743 N N . LEU A 1 100 ? -9.747 -4.832 -2.789 1.00 90.94 100 LEU A N 1
ATOM 744 C CA . LEU A 1 100 ? -10.582 -3.648 -2.987 1.00 90.94 100 LEU A CA 1
ATOM 745 C C . LEU A 1 100 ? -9.746 -2.364 -3.009 1.00 90.94 100 LEU A C 1
ATOM 747 O O . LEU A 1 100 ? -9.962 -1.516 -3.871 1.00 90.94 100 LEU A O 1
ATOM 751 N N . GLN A 1 101 ? -8.768 -2.239 -2.109 1.00 87.94 101 GLN A N 1
ATOM 752 C CA . GLN A 1 101 ? -7.827 -1.121 -2.132 1.00 87.94 101 GLN A CA 1
ATOM 753 C C . GLN A 1 101 ? -7.021 -1.088 -3.436 1.00 87.94 101 GLN A C 1
ATOM 755 O O . GLN A 1 101 ? -6.857 -0.024 -4.028 1.00 87.94 101 GLN A O 1
ATOM 760 N N . THR A 1 102 ? -6.532 -2.243 -3.889 1.00 88.31 102 THR A N 1
ATOM 761 C CA . THR A 1 102 ? -5.744 -2.357 -5.125 1.00 88.31 102 THR A CA 1
ATOM 762 C C . THR A 1 102 ? -6.562 -1.921 -6.339 1.00 88.31 102 THR A C 1
ATOM 764 O O . THR A 1 102 ? -6.104 -1.096 -7.125 1.00 88.31 102 THR A O 1
ATOM 767 N N . ILE A 1 103 ? -7.797 -2.417 -6.459 1.00 90.06 103 ILE A N 1
ATOM 768 C CA . ILE A 1 103 ? -8.724 -2.031 -7.530 1.00 90.06 103 ILE A CA 1
ATOM 769 C C . ILE A 1 103 ? -9.006 -0.530 -7.468 1.00 90.06 103 ILE A C 1
ATOM 771 O O . ILE A 1 103 ? -8.927 0.139 -8.490 1.00 90.06 103 ILE A O 1
ATOM 775 N N . LEU A 1 104 ? -9.274 0.011 -6.276 1.00 88.94 104 LEU A N 1
ATOM 776 C CA . LEU A 1 104 ? -9.543 1.435 -6.095 1.00 88.94 10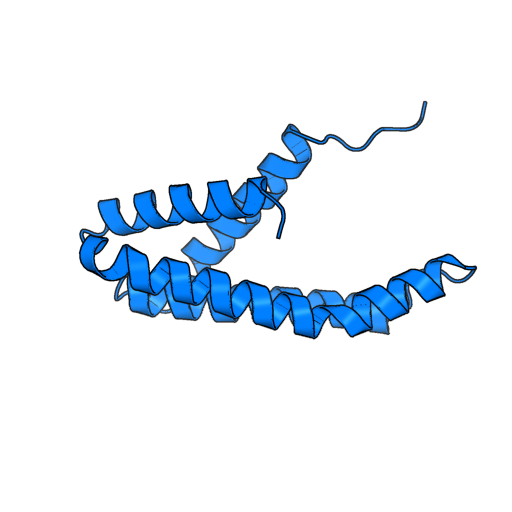4 LEU A CA 1
ATOM 777 C C . LEU A 1 104 ? -8.386 2.300 -6.607 1.00 88.94 104 LEU A C 1
ATOM 779 O O . LEU A 1 104 ? -8.630 3.272 -7.313 1.00 88.94 104 LEU A O 1
ATOM 783 N N . VAL A 1 105 ? -7.142 1.942 -6.279 1.00 87.44 105 VAL A N 1
ATOM 784 C CA . VAL A 1 105 ? -5.952 2.658 -6.765 1.00 87.44 105 VAL A CA 1
ATOM 785 C C . VAL A 1 105 ? -5.858 2.594 -8.289 1.00 87.44 105 VAL A C 1
ATOM 787 O O . VAL A 1 105 ? -5.683 3.635 -8.918 1.00 87.44 105 VAL A O 1
ATOM 790 N N . ILE A 1 106 ? -6.018 1.407 -8.884 1.00 86.81 106 ILE A N 1
ATOM 791 C CA . ILE A 1 106 ? -5.946 1.223 -10.342 1.00 86.81 106 ILE A CA 1
ATOM 792 C C . ILE A 1 106 ? -7.032 2.046 -11.044 1.00 86.81 106 ILE A C 1
ATOM 794 O O . ILE A 1 106 ? -6.722 2.837 -11.930 1.00 86.81 106 ILE A O 1
ATOM 798 N N . SER A 1 107 ? -8.289 1.930 -10.607 1.00 87.75 107 SER A N 1
ATOM 799 C CA . SER A 1 107 ? -9.406 2.683 -11.186 1.00 87.75 107 SER A CA 1
ATOM 800 C C . SER A 1 107 ? -9.205 4.194 -11.068 1.00 87.75 107 SER A C 1
ATOM 802 O O . SER A 1 107 ? -9.533 4.941 -11.989 1.00 87.75 107 SER A O 1
ATOM 804 N N . LEU A 1 108 ? -8.652 4.663 -9.946 1.00 86.56 108 LEU A N 1
ATOM 805 C CA . LEU A 1 108 ? -8.392 6.083 -9.739 1.00 86.56 108 LEU A CA 1
ATOM 806 C C . LEU A 1 108 ? -7.251 6.582 -10.632 1.00 86.56 108 LEU A C 1
ATOM 808 O O . LEU A 1 108 ? -7.351 7.678 -11.178 1.00 86.56 108 LEU A O 1
ATOM 812 N N . LEU A 1 109 ? -6.202 5.778 -10.818 1.00 86.44 109 LEU A N 1
ATOM 813 C CA . LEU A 1 109 ? -5.111 6.089 -11.739 1.00 86.44 109 LEU A CA 1
ATOM 814 C C . LEU A 1 109 ? -5.609 6.187 -13.182 1.00 86.44 109 LEU A C 1
ATOM 816 O O . LEU A 1 109 ? -5.297 7.172 -13.839 1.00 86.44 109 LEU A O 1
ATOM 820 N N . GLU A 1 110 ? -6.427 5.243 -13.650 1.00 86.12 110 GLU A N 1
ATOM 821 C CA . GLU A 1 110 ? -6.998 5.295 -15.006 1.00 86.12 110 GLU A CA 1
ATOM 822 C C . GLU A 1 110 ? -7.929 6.497 -15.206 1.00 86.12 110 GLU A C 1
ATOM 824 O O . GLU A 1 110 ? -7.946 7.104 -16.275 1.00 86.12 110 GLU A O 1
ATOM 829 N N . THR A 1 111 ? -8.686 6.870 -14.171 1.00 86.25 111 THR A N 1
ATOM 830 C CA . THR A 1 111 ? -9.623 8.001 -14.242 1.00 86.25 111 THR A CA 1
ATOM 831 C C . THR A 1 111 ? -8.901 9.349 -14.219 1.00 86.25 111 THR A C 1
ATOM 833 O O . THR A 1 111 ? -9.295 10.276 -14.924 1.00 86.25 111 THR A O 1
ATOM 836 N N . LEU A 1 112 ? -7.862 9.483 -13.389 1.00 83.75 112 LEU A N 1
ATOM 837 C CA . LEU A 1 112 ? -7.123 10.739 -13.212 1.00 83.75 112 LEU A CA 1
ATOM 838 C C . LEU A 1 112 ? -6.010 10.928 -14.246 1.00 83.75 112 LEU A C 1
ATOM 840 O O . LEU A 1 112 ? -5.696 12.062 -14.603 1.00 83.75 112 LEU A O 1
ATOM 844 N N . PHE A 1 113 ? -5.421 9.833 -14.716 1.00 83.62 113 PHE A N 1
ATOM 845 C CA . PHE A 1 113 ? -4.347 9.809 -15.703 1.00 83.62 113 PHE A CA 1
ATOM 846 C C . PHE A 1 113 ? -4.729 8.864 -16.844 1.00 83.62 113 PHE A C 1
ATOM 848 O O . PHE A 1 113 ? -4.112 7.806 -17.006 1.00 83.62 113 PHE A O 1
ATOM 855 N N . PRO A 1 114 ? -5.756 9.218 -17.637 1.00 78.50 114 PRO A N 1
ATOM 856 C CA . PRO A 1 114 ? -6.117 8.419 -18.791 1.00 78.50 114 PRO A CA 1
ATOM 857 C C . PRO A 1 114 ? -4.902 8.302 -19.722 1.00 78.50 114 PRO A C 1
ATOM 859 O O . PRO A 1 114 ? -4.177 9.287 -19.913 1.00 78.50 114 PRO A O 1
ATOM 862 N N . PRO A 1 115 ? -4.645 7.113 -20.292 1.00 69.50 115 PRO A N 1
ATOM 863 C CA . PRO A 1 115 ? -3.532 6.923 -21.206 1.00 69.50 115 PRO A CA 1
ATOM 864 C C . PRO A 1 115 ? -3.671 7.916 -22.358 1.00 69.50 115 PRO A C 1
ATOM 866 O O . PRO A 1 115 ? -4.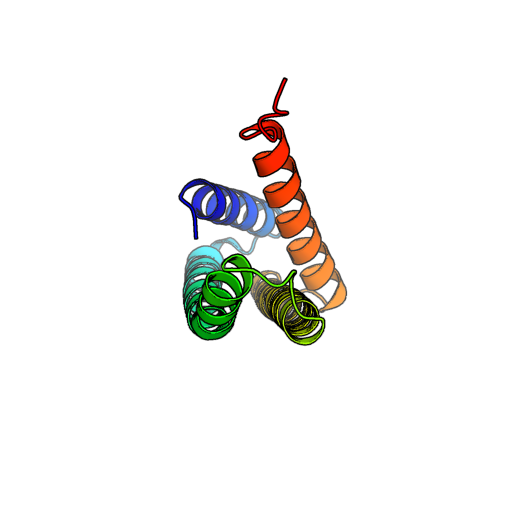709 7.961 -23.023 1.00 69.50 115 PRO A O 1
ATOM 869 N N . VAL A 1 116 ? -2.631 8.733 -22.569 1.00 63.84 116 VAL A N 1
ATOM 870 C CA . VAL A 1 116 ? -2.553 9.659 -23.702 1.00 63.84 116 VAL A CA 1
ATOM 871 C C . VAL A 1 116 ? -2.602 8.799 -24.956 1.00 63.84 116 VAL A C 1
ATOM 873 O O . VAL A 1 116 ? -1.613 8.193 -25.362 1.00 63.84 116 VAL A O 1
ATOM 876 N N . THR A 1 117 ? -3.799 8.664 -25.511 1.00 60.66 117 THR A N 1
ATOM 877 C CA . THR A 1 117 ? -4.024 7.938 -26.750 1.00 60.66 117 THR A CA 1
ATOM 878 C C . THR A 1 117 ? -3.418 8.824 -27.821 1.00 60.66 117 THR A C 1
ATOM 880 O O . THR A 1 117 ? -3.964 9.885 -28.111 1.00 60.66 117 THR A O 1
ATOM 883 N N . GLY A 1 118 ? -2.231 8.457 -28.306 1.00 57.34 118 GLY A N 1
ATOM 884 C CA . GLY A 1 118 ? -1.582 9.161 -29.403 1.00 57.34 118 GLY A CA 1
ATOM 885 C C . GLY A 1 118 ? -2.515 9.164 -30.609 1.00 57.34 118 GLY A C 1
ATOM 886 O O . GLY A 1 118 ? -2.738 8.114 -31.209 1.00 57.34 118 GLY A O 1
ATOM 887 N N . THR A 1 119 ? -3.099 10.324 -30.897 1.00 45.16 119 THR A N 1
ATOM 888 C CA . THR A 1 119 ? -3.712 10.660 -32.186 1.00 45.16 119 THR A CA 1
ATOM 889 C C . THR A 1 119 ? -2.655 11.225 -33.110 1.00 45.16 119 THR A C 1
ATOM 891 O O . THR A 1 119 ? -1.908 12.107 -32.622 1.00 45.16 119 THR A O 1
#